Protein AF-A0A2T2VLY0-F1 (afdb_monomer_lite)

Radius of gyration: 23.39 Å; chains: 1; bounding box: 44×23×66 Å

Sequence (83 aa):
MKTITIIIISLLGIYGIIVTIFYLVQDTLIFHPNKLPEDYEFDFSGRFREHFIKTHDGQKLNALHFYAPRPKGIILFFHGNAG

Structure (mmCIF, N/CA/C/O backbone):
data_AF-A0A2T2VLY0-F1
#
_entry.id   AF-A0A2T2VLY0-F1
#
loop_
_atom_site.group_PDB
_atom_site.id
_atom_site.type_symbol
_atom_site.label_atom_id
_atom_site.label_alt_id
_atom_site.label_comp_id
_atom_site.label_asym_id
_atom_site.label_entity_id
_atom_site.label_seq_id
_atom_site.pdbx_PDB_ins_code
_atom_site.Cartn_x
_atom_site.Cartn_y
_atom_site.Cartn_z
_atom_site.occupancy
_atom_site.B_iso_or_equiv
_atom_site.auth_seq_id
_atom_site.auth_comp_id
_atom_site.auth_asym_id
_atom_site.auth_atom_id
_atom_site.pdbx_PDB_model_num
ATOM 1 N N . MET A 1 1 ? -19.127 3.245 46.756 1.00 68.19 1 MET A N 1
ATOM 2 C CA . MET A 1 1 ? -19.029 2.148 45.762 1.00 68.19 1 MET A CA 1
ATOM 3 C C . MET A 1 1 ? -19.799 2.462 44.481 1.00 68.19 1 MET A C 1
ATOM 5 O O . MET A 1 1 ? -19.153 2.564 43.453 1.00 68.19 1 MET A O 1
ATOM 9 N N . LYS A 1 2 ? -21.117 2.727 44.527 1.00 87.94 2 LYS A N 1
ATOM 10 C CA . LYS A 1 2 ? -21.938 3.048 43.334 1.00 87.94 2 LYS A CA 1
ATOM 11 C C . LYS A 1 2 ? -21.378 4.182 42.455 1.00 87.94 2 LYS A C 1
ATOM 13 O O . LYS A 1 2 ? -21.285 4.012 41.249 1.00 87.94 2 LYS A O 1
ATOM 18 N N . THR A 1 3 ? -20.936 5.293 43.049 1.00 92.75 3 THR A N 1
ATOM 19 C CA . THR A 1 3 ? -20.339 6.424 42.307 1.00 92.75 3 THR A CA 1
ATOM 20 C C . THR A 1 3 ? -19.072 6.025 41.548 1.00 92.75 3 THR A C 1
ATOM 22 O O . THR A 1 3 ? -18.913 6.390 40.392 1.00 92.75 3 THR A O 1
ATOM 25 N N . ILE A 1 4 ? -18.199 5.225 42.169 1.00 95.19 4 ILE A N 1
ATOM 26 C CA . ILE A 1 4 ? -16.965 4.730 41.541 1.00 95.19 4 ILE A CA 1
ATOM 27 C C . ILE A 1 4 ? -17.309 3.806 40.368 1.00 95.19 4 ILE A C 1
ATOM 29 O O . ILE A 1 4 ? -16.740 3.946 39.293 1.00 95.19 4 ILE A O 1
ATOM 33 N N . THR A 1 5 ? -18.286 2.911 40.543 1.00 95.50 5 THR A N 1
ATOM 34 C CA . THR A 1 5 ? -18.773 2.040 39.466 1.00 95.50 5 THR A CA 1
ATOM 35 C C . THR A 1 5 ? -19.322 2.844 38.286 1.00 95.50 5 THR A C 1
ATOM 37 O O . THR A 1 5 ? -18.989 2.540 37.146 1.00 95.50 5 THR A O 1
ATOM 40 N N . ILE A 1 6 ? -20.105 3.897 38.544 1.00 96.81 6 ILE A N 1
ATOM 41 C CA . ILE A 1 6 ? -20.633 4.783 37.494 1.00 96.81 6 ILE A CA 1
ATOM 42 C C . ILE A 1 6 ? -19.490 5.481 36.749 1.00 96.81 6 ILE A C 1
ATOM 44 O O . ILE A 1 6 ? -19.490 5.495 35.525 1.00 96.81 6 ILE A O 1
ATOM 48 N N . ILE A 1 7 ? -18.493 6.006 37.468 1.00 97.50 7 ILE A N 1
ATOM 49 C CA . ILE A 1 7 ? -17.327 6.659 36.855 1.00 97.50 7 ILE A CA 1
ATOM 50 C C . ILE A 1 7 ? -16.569 5.683 35.945 1.00 97.50 7 ILE A C 1
ATOM 52 O O . ILE A 1 7 ? -16.248 6.033 34.812 1.00 97.50 7 ILE A O 1
ATOM 56 N N . ILE A 1 8 ? -16.327 4.452 36.404 1.00 97.88 8 ILE A N 1
ATOM 57 C CA . ILE A 1 8 ? -15.631 3.424 35.616 1.00 97.88 8 ILE A CA 1
ATOM 58 C C . ILE A 1 8 ? -16.421 3.072 34.351 1.00 97.88 8 ILE A C 1
ATOM 60 O O . ILE A 1 8 ? -15.842 3.030 33.267 1.00 97.88 8 ILE A O 1
ATOM 64 N N . ILE A 1 9 ? -17.735 2.859 34.467 1.00 98.00 9 ILE A N 1
ATOM 65 C CA . ILE A 1 9 ? -18.596 2.550 33.316 1.00 98.00 9 ILE A CA 1
ATOM 66 C C . ILE A 1 9 ? -18.580 3.702 32.306 1.00 98.00 9 ILE A C 1
ATOM 68 O O . ILE A 1 9 ? -18.431 3.457 31.111 1.00 98.00 9 ILE A O 1
ATOM 72 N N . SER A 1 10 ? -18.672 4.949 32.771 1.00 97.75 10 SER A N 1
ATOM 73 C CA . SER A 1 10 ? -18.610 6.123 31.898 1.00 97.75 10 SER A CA 1
ATOM 74 C C . SER A 1 10 ? -17.274 6.221 31.158 1.00 97.75 10 SER A C 1
ATOM 76 O O . SER A 1 10 ? -17.266 6.456 29.953 1.00 97.75 10 SER A O 1
ATOM 78 N N . LEU A 1 11 ? -16.146 5.995 31.840 1.00 98.31 11 LEU A N 1
ATOM 79 C CA . LEU A 1 11 ? -14.819 6.016 31.213 1.00 98.31 11 LEU A CA 1
ATOM 80 C C . LEU A 1 11 ? -14.659 4.911 30.164 1.00 98.31 11 LEU A C 1
ATOM 82 O O . LEU A 1 11 ? -14.152 5.175 29.076 1.00 98.31 11 LEU A O 1
ATOM 86 N N . LEU A 1 12 ? -15.129 3.697 30.460 1.00 98.44 12 LEU A N 1
ATOM 87 C CA . LEU A 1 12 ? -15.121 2.588 29.504 1.00 98.44 12 LEU A CA 1
ATOM 88 C C . LEU A 1 12 ? -16.010 2.880 28.291 1.00 98.44 12 LEU A C 1
ATOM 90 O O . LEU A 1 12 ? -15.606 2.607 27.163 1.00 98.44 12 LEU A O 1
ATOM 94 N N . GLY A 1 13 ? -17.185 3.476 28.511 1.00 98.44 13 GLY A N 1
ATOM 95 C CA . GLY A 1 13 ? -18.078 3.905 27.437 1.00 98.44 13 GLY A CA 1
ATOM 96 C C . GLY A 1 13 ? -17.419 4.937 26.522 1.00 98.44 13 GLY A C 1
ATOM 97 O O . GLY A 1 13 ? -17.417 4.766 25.306 1.00 98.44 13 GLY A O 1
ATOM 98 N N . ILE A 1 14 ? -16.787 5.963 27.099 1.00 98.50 14 ILE A N 1
ATOM 99 C CA . ILE A 1 14 ? -16.050 6.988 26.344 1.00 98.50 14 ILE A CA 1
ATOM 100 C C . ILE A 1 14 ? -14.897 6.359 25.557 1.00 98.50 14 ILE A C 1
ATOM 102 O O . ILE A 1 14 ? -14.749 6.631 24.367 1.00 98.50 14 ILE A O 1
ATOM 106 N N . TYR A 1 15 ? -14.103 5.493 26.190 1.00 98.44 15 TYR A N 1
ATOM 107 C CA . TYR A 1 15 ? -13.004 4.802 25.519 1.00 98.44 15 TYR A CA 1
ATOM 108 C C . TYR A 1 15 ? -13.500 3.963 24.334 1.00 98.44 15 TYR A C 1
ATOM 110 O O . TYR A 1 15 ? -12.947 4.059 23.240 1.00 98.44 15 TYR A O 1
ATOM 118 N N . GLY A 1 16 ? -14.584 3.203 24.521 1.00 98.56 16 GLY A N 1
ATOM 119 C CA . GLY A 1 16 ? -15.202 2.411 23.459 1.00 98.56 16 GLY A CA 1
ATOM 120 C C . GLY A 1 16 ? -15.687 3.264 22.286 1.00 98.56 16 GLY A C 1
ATOM 121 O O . GLY A 1 16 ? -15.451 2.909 21.131 1.00 98.56 16 GLY A O 1
ATOM 122 N N . ILE A 1 17 ? -16.301 4.418 22.567 1.00 98.44 17 ILE A N 1
ATOM 123 C CA . ILE A 1 17 ? -16.712 5.379 21.534 1.00 98.44 17 ILE A CA 1
ATOM 124 C C . ILE A 1 17 ? -15.494 5.879 20.752 1.00 98.44 17 ILE A C 1
ATOM 126 O O . ILE A 1 17 ? -15.518 5.859 19.524 1.00 98.44 17 ILE A O 1
ATOM 130 N N . ILE A 1 18 ? -14.418 6.272 21.439 1.00 98.06 18 ILE A N 1
ATOM 131 C CA . ILE A 1 18 ? -13.187 6.748 20.794 1.00 98.06 18 ILE A CA 1
ATOM 132 C C . ILE A 1 18 ? -12.613 5.661 19.883 1.00 98.06 18 ILE A C 1
ATOM 134 O O . ILE A 1 18 ? -12.406 5.912 18.700 1.00 98.06 18 ILE A O 1
ATOM 138 N N . VAL A 1 19 ? -12.414 4.442 20.391 1.00 98.00 19 VAL A N 1
ATOM 139 C CA . VAL A 1 19 ? -11.874 3.326 19.595 1.00 98.00 19 VAL A CA 1
ATOM 140 C C . VAL A 1 19 ? -12.748 3.034 18.377 1.00 98.00 19 VAL A C 1
ATOM 142 O O . VAL A 1 19 ? -12.221 2.844 17.285 1.00 98.00 19 VAL A O 1
ATOM 145 N N . THR A 1 20 ? -14.074 3.051 18.538 1.00 97.88 20 THR A N 1
ATOM 146 C CA . THR A 1 20 ? -15.016 2.832 17.431 1.00 97.88 20 THR A CA 1
ATOM 147 C C . THR A 1 20 ? -14.864 3.904 16.360 1.00 97.88 20 THR A C 1
ATOM 149 O O . THR A 1 20 ? -14.763 3.578 15.181 1.00 97.88 20 THR A O 1
ATOM 152 N N . ILE A 1 21 ? -14.796 5.178 16.759 1.00 97.44 21 ILE A N 1
ATOM 153 C CA . ILE A 1 21 ? -14.582 6.286 15.823 1.00 97.44 21 ILE A CA 1
ATOM 154 C C . ILE A 1 21 ? -13.266 6.079 15.076 1.00 97.44 21 ILE A C 1
ATOM 156 O O . ILE A 1 21 ? -13.276 6.062 13.849 1.00 97.44 21 ILE A O 1
ATOM 160 N N . PHE A 1 22 ? -12.160 5.861 15.795 1.00 96.62 22 PHE A N 1
ATOM 161 C CA . PHE A 1 22 ? -10.846 5.649 15.186 1.00 96.62 22 PHE A CA 1
ATOM 162 C C . PHE A 1 22 ? -10.840 4.464 14.222 1.00 96.62 22 PHE A C 1
ATOM 164 O O . PHE A 1 22 ? -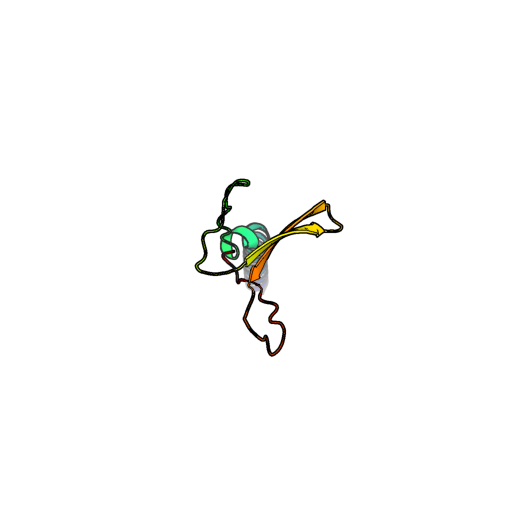10.301 4.597 13.133 1.00 96.62 22 PHE A O 1
ATOM 171 N N . TYR A 1 23 ? -11.472 3.344 14.575 1.00 95.50 23 TYR A N 1
ATOM 172 C CA . TYR A 1 23 ? -11.579 2.177 13.699 1.00 95.50 23 TYR A CA 1
ATOM 173 C C . TYR A 1 23 ? -12.335 2.491 12.400 1.00 95.50 23 TYR A C 1
ATOM 175 O O . TYR A 1 23 ? -11.933 2.035 11.332 1.00 95.50 23 TYR A O 1
ATOM 183 N N . LEU A 1 24 ? -13.404 3.290 12.474 1.00 95.50 24 LEU A N 1
ATOM 184 C CA . LEU A 1 24 ? -14.200 3.669 11.304 1.00 95.50 24 LEU A CA 1
ATOM 185 C C . LEU A 1 24 ? -13.492 4.683 10.394 1.00 95.50 24 LEU A C 1
ATOM 187 O O . LEU A 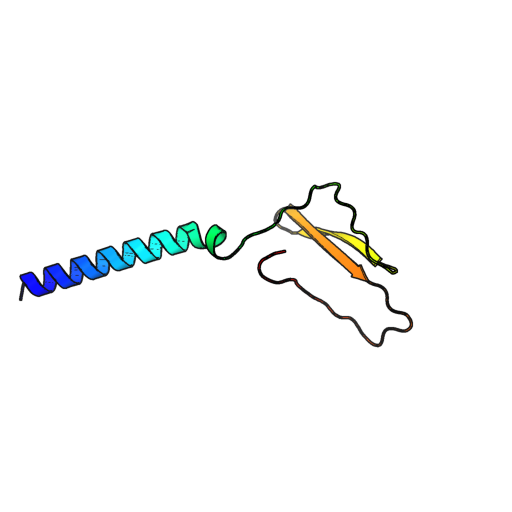1 24 ? -13.728 4.669 9.191 1.00 95.50 24 LEU A O 1
ATOM 191 N N . VAL A 1 25 ? -12.639 5.555 10.943 1.00 94.88 25 VAL A N 1
ATOM 192 C CA . VAL A 1 25 ? -11.913 6.575 10.158 1.00 94.88 25 VAL A CA 1
ATOM 193 C C . VAL A 1 25 ? -10.446 6.224 9.887 1.00 94.88 25 VAL A C 1
ATOM 195 O O . VAL A 1 25 ? -9.740 7.016 9.259 1.00 94.88 25 VAL A O 1
ATOM 198 N N . GLN A 1 26 ? -9.973 5.056 10.340 1.00 92.81 26 GLN A N 1
ATOM 199 C CA . GLN A 1 26 ? -8.557 4.674 10.281 1.00 92.81 26 GLN A CA 1
ATOM 200 C C . GLN A 1 26 ? -7.995 4.743 8.864 1.00 92.81 26 GLN A C 1
ATOM 202 O O . GLN A 1 26 ? -6.857 5.168 8.690 1.00 92.81 26 GLN A O 1
ATOM 207 N N . ASP A 1 27 ? -8.805 4.400 7.859 1.00 85.62 27 ASP A N 1
ATOM 208 C CA . ASP A 1 27 ? -8.337 4.342 6.481 1.00 85.62 27 ASP A CA 1
ATOM 209 C C . ASP A 1 27 ? -7.874 5.715 6.000 1.00 85.62 27 ASP A C 1
ATOM 211 O O . ASP A 1 27 ? -6.828 5.822 5.377 1.00 85.62 27 ASP A O 1
ATOM 215 N N . THR A 1 28 ? -8.590 6.775 6.380 1.00 83.38 28 THR A N 1
ATOM 216 C CA . THR A 1 28 ? -8.231 8.161 6.042 1.00 83.38 28 THR A CA 1
ATOM 217 C C . THR A 1 28 ? -7.100 8.737 6.893 1.00 83.38 28 THR A C 1
ATOM 219 O O . THR A 1 28 ? -6.468 9.701 6.479 1.00 83.38 28 THR A O 1
ATOM 222 N N . LEU A 1 29 ? -6.851 8.178 8.083 1.00 85.38 29 LEU A N 1
ATOM 223 C CA . LEU A 1 29 ? -5.778 8.622 8.982 1.00 85.38 29 LEU A CA 1
ATOM 224 C C . LEU A 1 29 ? -4.444 7.941 8.669 1.00 85.38 29 LEU A C 1
ATOM 226 O O . LEU A 1 29 ? -3.381 8.530 8.851 1.00 85.38 29 LEU A O 1
ATOM 230 N N . ILE A 1 30 ? -4.502 6.675 8.263 1.00 84.44 30 ILE A N 1
ATOM 231 C CA . ILE A 1 30 ? -3.337 5.829 8.026 1.00 84.44 30 ILE A CA 1
ATOM 232 C C . ILE A 1 30 ? -2.962 5.910 6.547 1.00 84.44 30 ILE A C 1
ATOM 234 O O . ILE A 1 30 ? -1.813 6.220 6.226 1.00 84.44 30 ILE A O 1
ATOM 238 N N . PHE A 1 31 ? -3.920 5.699 5.645 1.00 81.44 31 PHE A N 1
ATOM 239 C CA . PHE A 1 31 ? -3.674 5.685 4.210 1.00 81.44 31 PHE A CA 1
ATOM 240 C C . PHE A 1 31 ? -4.018 7.045 3.602 1.00 81.44 31 PHE A C 1
ATOM 242 O O . PHE A 1 31 ? -5.171 7.469 3.561 1.00 81.44 31 PHE A O 1
ATOM 249 N N . HIS A 1 32 ? -3.000 7.713 3.068 1.00 78.38 32 HIS A N 1
ATOM 250 C CA . HIS A 1 32 ? -3.158 8.946 2.300 1.00 78.38 32 HIS A CA 1
ATOM 251 C C . HIS A 1 32 ? -2.805 8.659 0.836 1.00 78.38 32 HIS A C 1
ATOM 253 O O . HIS A 1 32 ? -1.719 9.037 0.392 1.00 78.38 32 HIS A O 1
ATOM 259 N N . PRO A 1 33 ? -3.656 7.921 0.095 1.00 74.69 33 PRO A N 1
ATOM 260 C CA . PRO A 1 33 ? -3.346 7.551 -1.276 1.00 74.69 33 PRO A CA 1
ATOM 261 C C . PRO A 1 33 ? -3.366 8.790 -2.170 1.00 74.69 33 PRO A C 1
ATOM 263 O O . PRO A 1 33 ? -4.361 9.523 -2.203 1.00 74.69 33 PRO A O 1
ATOM 266 N N . ASN A 1 34 ? -2.303 8.990 -2.946 1.00 78.50 34 ASN A N 1
ATOM 267 C CA . ASN A 1 34 ? -2.312 9.977 -4.016 1.00 78.50 34 ASN A CA 1
ATOM 268 C C . ASN A 1 34 ? -2.781 9.282 -5.289 1.00 78.50 34 ASN A C 1
ATOM 270 O O . ASN A 1 34 ? -2.054 8.520 -5.916 1.00 78.50 34 ASN A O 1
ATOM 274 N N . LYS A 1 35 ? -4.037 9.520 -5.669 1.00 82.38 35 LYS A N 1
ATOM 275 C CA . LYS A 1 35 ? -4.591 8.907 -6.877 1.00 82.38 35 LYS A CA 1
ATOM 276 C C . LYS A 1 35 ? -3.975 9.552 -8.113 1.00 82.38 35 LYS A C 1
ATOM 278 O O . LYS A 1 35 ? -4.153 10.749 -8.337 1.00 82.38 35 LYS A O 1
ATOM 283 N N . LEU A 1 36 ? -3.294 8.744 -8.917 1.00 87.31 36 LEU A N 1
ATOM 284 C CA . LEU A 1 36 ? -2.863 9.136 -10.252 1.00 87.31 36 LEU A CA 1
ATOM 285 C C . LEU A 1 36 ? -4.054 9.085 -11.228 1.00 87.31 36 LEU A C 1
ATOM 287 O O . LEU A 1 36 ? -4.941 8.240 -11.059 1.00 87.31 36 LEU A O 1
ATOM 291 N N . PRO A 1 37 ? -4.096 9.977 -12.233 1.00 89.00 37 PRO A N 1
ATOM 292 C CA 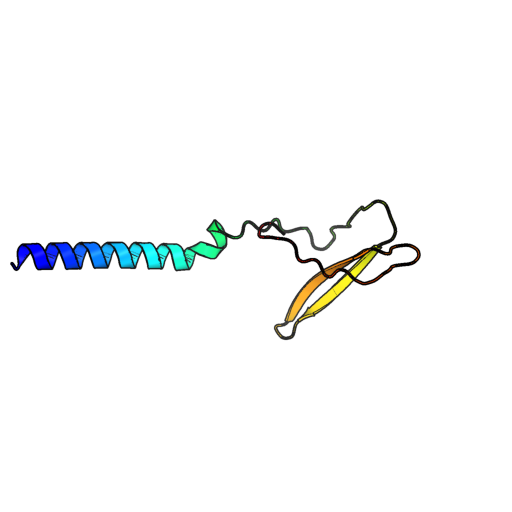. PRO A 1 37 ? -5.016 9.857 -13.362 1.00 89.00 37 PRO A CA 1
ATOM 293 C C . PRO A 1 37 ? -4.899 8.495 -14.060 1.00 89.00 37 PRO A C 1
ATOM 295 O O . PRO A 1 37 ? -3.833 7.882 -14.065 1.00 89.00 37 PRO A O 1
ATOM 298 N N . GLU A 1 38 ? -5.984 8.014 -14.673 1.00 84.88 38 GLU A N 1
ATOM 299 C CA . GLU A 1 38 ? -5.968 6.727 -15.391 1.00 84.88 38 GLU A CA 1
ATOM 300 C C . GLU A 1 38 ? -5.050 6.728 -16.622 1.00 84.88 38 GLU A C 1
ATOM 302 O O . GLU A 1 38 ? -4.586 5.669 -17.041 1.00 84.88 38 GLU A O 1
ATOM 307 N N . ASP A 1 39 ? -4.803 7.907 -17.187 1.00 90.06 39 ASP A N 1
ATOM 308 C CA . ASP A 1 39 ? -3.917 8.184 -18.317 1.00 90.06 39 ASP A CA 1
ATOM 309 C C . ASP A 1 39 ? -2.533 8.682 -17.875 1.00 90.06 39 ASP A C 1
ATOM 311 O O . ASP A 1 39 ? -1.775 9.216 -18.683 1.00 90.06 39 ASP A O 1
ATOM 315 N N . TYR A 1 40 ? -2.190 8.522 -16.593 1.00 92.38 40 TYR A N 1
ATOM 316 C CA . TYR A 1 40 ? -0.861 8.862 -16.109 1.00 92.38 40 TYR A CA 1
ATOM 317 C C . TYR A 1 40 ? 0.198 7.974 -16.770 1.00 92.38 40 TYR A C 1
ATOM 319 O O . TYR A 1 40 ? 0.182 6.753 -16.624 1.00 92.38 40 TYR A O 1
ATOM 327 N N . GLU A 1 41 ? 1.154 8.601 -17.450 1.00 91.38 41 GLU A N 1
ATOM 328 C CA . GLU A 1 41 ? 2.308 7.919 -18.025 1.00 91.38 41 GLU A CA 1
ATOM 329 C C . GLU A 1 41 ? 3.516 8.066 -17.097 1.00 91.38 41 GLU A C 1
ATOM 331 O O . GLU A 1 41 ? 3.979 9.171 -16.804 1.00 91.38 41 GLU A O 1
ATOM 336 N N . PHE A 1 42 ? 4.043 6.935 -16.628 1.00 93.50 42 PHE A N 1
ATOM 337 C CA . PHE A 1 42 ? 5.282 6.917 -15.858 1.00 93.50 42 PHE A CA 1
ATOM 338 C C . PHE A 1 42 ? 6.477 7.284 -16.747 1.00 93.50 42 PHE A C 1
ATOM 340 O O . PHE A 1 42 ? 6.653 6.705 -17.817 1.00 93.50 42 PHE A O 1
ATOM 347 N N . ASP A 1 43 ? 7.345 8.176 -16.271 1.00 93.88 43 ASP A N 1
ATOM 348 C CA . ASP A 1 43 ? 8.599 8.534 -16.943 1.00 93.88 43 ASP A CA 1
ATOM 349 C C . ASP A 1 43 ? 9.793 8.195 -16.044 1.00 93.88 43 ASP A C 1
ATOM 351 O O . ASP A 1 43 ?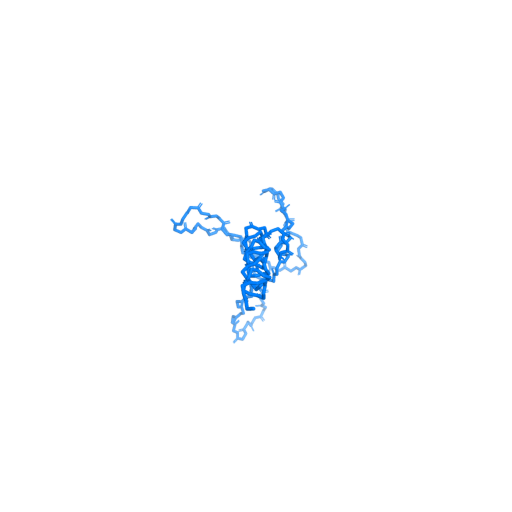 10.158 8.934 -15.126 1.00 93.88 43 ASP A O 1
ATOM 355 N N . PHE A 1 44 ? 10.385 7.025 -16.283 1.00 95.00 44 PHE A N 1
ATOM 356 C CA . PHE A 1 44 ? 11.597 6.584 -15.601 1.00 95.00 44 PHE A CA 1
ATOM 357 C C . PHE A 1 44 ? 12.748 6.454 -16.588 1.00 95.00 44 PHE A C 1
ATOM 359 O O . PHE A 1 44 ? 12.604 5.920 -17.689 1.00 95.00 44 PHE A O 1
ATOM 366 N N . SER A 1 45 ? 13.945 6.835 -16.142 1.00 91.62 45 SER A N 1
ATOM 367 C CA . SER A 1 45 ? 15.165 6.570 -16.891 1.00 91.62 45 SER A CA 1
ATOM 368 C C . SER A 1 45 ? 15.461 5.064 -16.911 1.00 91.62 45 SER A C 1
ATOM 370 O O . SER A 1 45 ? 15.853 4.457 -15.917 1.00 91.62 45 SER A O 1
ATOM 372 N N . GLY A 1 46 ? 15.269 4.434 -18.070 1.00 91.38 46 GLY A N 1
ATOM 373 C CA . GLY A 1 46 ? 15.607 3.029 -18.291 1.00 91.38 46 GLY A CA 1
ATOM 374 C C . GLY A 1 46 ? 14.499 2.230 -18.963 1.00 91.38 46 GLY A C 1
ATOM 375 O O . GLY A 1 46 ? 13.469 2.750 -19.375 1.00 91.38 46 GLY A O 1
ATOM 376 N N . ARG A 1 47 ? 14.733 0.923 -19.111 1.00 95.56 47 ARG A N 1
ATOM 377 C CA . ARG A 1 47 ? 13.745 0.013 -19.695 1.00 95.56 47 ARG A CA 1
ATOM 378 C C . ARG A 1 47 ? 12.816 -0.480 -18.597 1.00 95.56 47 ARG A C 1
ATOM 380 O O . ARG A 1 47 ? 13.257 -1.206 -17.706 1.00 95.56 47 ARG A O 1
ATOM 387 N N . PHE A 1 48 ? 11.536 -0.171 -18.720 1.00 97.06 48 PHE A N 1
ATOM 388 C CA . PHE A 1 48 ? 10.489 -0.754 -17.895 1.00 97.06 48 PHE A CA 1
ATOM 389 C C . PHE A 1 48 ? 9.252 -1.065 -18.740 1.00 97.06 48 PHE A C 1
ATOM 391 O O . PHE A 1 48 ? 9.151 -0.653 -19.897 1.00 97.06 48 PHE A O 1
ATOM 398 N N . ARG A 1 49 ? 8.336 -1.849 -18.177 1.00 96.12 49 ARG A N 1
ATOM 399 C CA . ARG A 1 49 ? 7.015 -2.099 -18.747 1.00 96.12 49 ARG A CA 1
ATOM 400 C C . ARG A 1 49 ? 5.962 -1.996 -17.660 1.00 96.12 49 ARG A C 1
ATOM 402 O O . ARG A 1 49 ? 6.114 -2.580 -16.589 1.00 96.12 49 ARG A O 1
ATOM 409 N N . GLU A 1 50 ? 4.888 -1.293 -17.974 1.00 95.12 50 GLU A N 1
ATOM 410 C CA . GLU A 1 50 ? 3.707 -1.224 -17.131 1.00 95.12 50 GLU A CA 1
ATOM 411 C C . GLU A 1 50 ? 2.787 -2.425 -17.386 1.00 95.12 50 GLU A C 1
ATOM 413 O O . GLU A 1 50 ? 2.568 -2.855 -18.526 1.00 95.12 50 GLU A O 1
ATOM 418 N N . HIS A 1 51 ? 2.271 -2.997 -16.305 1.00 94.31 51 HIS A N 1
ATOM 419 C CA . HIS A 1 51 ? 1.382 -4.145 -16.313 1.00 94.31 51 HIS A CA 1
ATOM 420 C C . HIS A 1 51 ? 0.127 -3.839 -15.510 1.00 94.31 51 HIS A C 1
ATOM 422 O O . HIS A 1 51 ? 0.193 -3.346 -14.387 1.00 94.31 51 HIS A O 1
ATOM 428 N N . PHE A 1 52 ? -1.019 -4.217 -16.068 1.00 93.88 52 PHE A N 1
ATOM 429 C CA . PHE A 1 52 ? -2.299 -4.124 -15.388 1.00 93.88 52 PHE A CA 1
ATOM 430 C C . PHE A 1 52 ? -2.860 -5.514 -15.117 1.00 93.88 52 PHE A C 1
ATOM 432 O O . PHE A 1 52 ? -3.092 -6.291 -16.045 1.00 93.88 52 PHE A O 1
ATOM 439 N N . ILE A 1 53 ? -3.084 -5.818 -13.844 1.00 94.56 53 ILE A N 1
ATOM 440 C CA . ILE A 1 53 ? -3.504 -7.136 -13.371 1.00 94.56 53 ILE A CA 1
ATOM 441 C C . ILE A 1 53 ? -4.919 -7.007 -12.816 1.00 94.56 53 ILE A C 1
ATOM 443 O O . ILE A 1 53 ? -5.162 -6.210 -11.914 1.00 94.56 53 ILE A O 1
ATOM 447 N N . LYS A 1 54 ? -5.856 -7.791 -13.354 1.00 95.81 54 LYS A N 1
ATOM 448 C CA . LYS A 1 54 ? -7.211 -7.889 -12.800 1.00 95.81 54 LYS A CA 1
ATOM 449 C C . LYS A 1 54 ? -7.204 -8.863 -11.627 1.00 95.81 54 LYS A C 1
ATOM 451 O O . LYS A 1 54 ? -6.763 -10.001 -11.784 1.00 95.81 54 LYS A O 1
ATOM 456 N N . THR A 1 55 ? -7.683 -8.426 -10.474 1.00 94.50 55 THR A N 1
ATOM 457 C CA . THR A 1 55 ? -7.850 -9.265 -9.284 1.00 94.50 55 THR A CA 1
ATOM 458 C C . THR A 1 55 ? -9.214 -9.955 -9.294 1.00 94.50 55 THR A C 1
ATOM 460 O O . THR A 1 55 ? -10.110 -9.603 -10.063 1.00 94.50 55 THR A O 1
ATOM 463 N N . HIS A 1 56 ? -9.374 -10.978 -8.452 1.00 94.81 56 HIS A N 1
ATOM 464 C CA . HIS A 1 56 ? -10.601 -11.781 -8.386 1.00 94.81 56 HIS A CA 1
ATOM 465 C C . HIS A 1 56 ? -11.845 -10.958 -7.996 1.00 94.81 56 HIS A C 1
ATOM 467 O O . HIS A 1 56 ? -12.952 -11.262 -8.428 1.00 94.81 56 HIS A O 1
ATOM 473 N N . ASP A 1 57 ? -11.668 -9.902 -7.206 1.00 94.31 57 ASP A N 1
ATOM 474 C CA . ASP A 1 57 ? -12.706 -8.945 -6.801 1.00 94.31 57 ASP A CA 1
ATOM 475 C C . ASP A 1 57 ? -12.962 -7.833 -7.840 1.00 94.31 57 ASP A C 1
ATOM 477 O O . ASP A 1 57 ? -13.708 -6.892 -7.579 1.00 94.31 57 ASP A O 1
ATOM 481 N N . GLY A 1 58 ? -12.362 -7.933 -9.031 1.00 93.25 58 GLY A N 1
ATOM 482 C CA . GLY A 1 58 ? -12.577 -7.002 -10.138 1.00 93.25 58 GLY A CA 1
ATOM 483 C C . GLY A 1 58 ? -11.747 -5.717 -10.076 1.00 93.25 58 GLY A C 1
ATOM 484 O O . GLY A 1 58 ? -11.879 -4.888 -10.977 1.00 93.25 58 GLY A O 1
ATOM 485 N N . GLN A 1 59 ? -10.878 -5.551 -9.073 1.00 90.69 59 GLN A N 1
ATOM 486 C CA . GLN A 1 59 ? -9.946 -4.421 -9.014 1.00 90.69 59 GLN A CA 1
ATOM 487 C C . GLN A 1 59 ? -8.815 -4.568 -10.047 1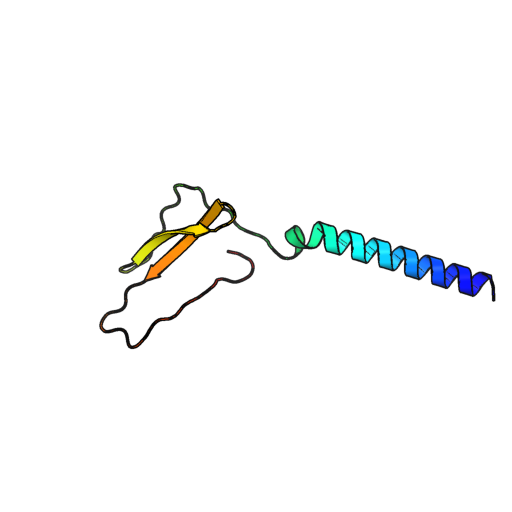.00 90.69 59 GLN A C 1
ATOM 489 O O . GLN A 1 59 ? -8.528 -5.651 -10.570 1.00 90.69 59 GLN A O 1
ATOM 494 N N . LYS A 1 60 ? -8.176 -3.444 -10.384 1.00 91.50 60 LYS A N 1
ATOM 495 C CA . LYS A 1 60 ? -7.075 -3.373 -11.352 1.00 91.50 60 LYS A CA 1
ATOM 496 C C . LYS A 1 60 ? -5.816 -2.909 -10.628 1.00 91.50 60 LYS A C 1
ATOM 498 O O . LYS A 1 60 ? -5.717 -1.750 -10.246 1.00 91.50 60 LYS A O 1
ATOM 503 N N . LEU A 1 61 ? -4.854 -3.808 -10.457 1.00 91.69 61 LEU A N 1
ATOM 504 C CA . LEU A 1 61 ? -3.540 -3.470 -9.920 1.00 91.69 61 LEU A CA 1
ATOM 505 C C . LEU A 1 61 ? -2.631 -2.986 -11.043 1.00 91.69 61 LEU A C 1
ATOM 507 O O . LEU A 1 61 ? -2.631 -3.555 -12.137 1.00 91.69 61 LEU A O 1
ATOM 511 N N . ASN A 1 62 ? -1.843 -1.961 -10.748 1.00 92.94 62 ASN A N 1
ATOM 512 C CA . ASN A 1 62 ? -0.775 -1.483 -11.608 1.00 92.94 62 ASN A CA 1
ATOM 513 C C . ASN A 1 62 ? 0.578 -1.977 -11.081 1.00 92.94 62 ASN A C 1
ATOM 515 O O . ASN A 1 62 ? 0.814 -1.974 -9.874 1.00 92.94 62 ASN A O 1
ATOM 519 N N . ALA A 1 63 ? 1.451 -2.428 -11.977 1.00 94.44 63 ALA A N 1
ATOM 520 C CA . ALA A 1 63 ? 2.799 -2.858 -11.637 1.00 94.44 63 ALA A CA 1
ATOM 521 C C . ALA A 1 63 ? 3.811 -2.362 -12.672 1.00 94.44 63 ALA A C 1
ATOM 523 O O . ALA A 1 63 ? 3.597 -2.485 -13.879 1.00 94.44 63 ALA A O 1
ATOM 524 N N . LEU A 1 64 ? 4.956 -1.883 -12.188 1.00 95.25 64 LEU A N 1
ATOM 525 C CA . LEU A 1 64 ? 6.086 -1.462 -13.010 1.00 95.25 64 LEU A CA 1
ATOM 526 C C . LEU A 1 64 ? 7.179 -2.528 -12.977 1.00 95.25 64 LEU A C 1
ATOM 528 O O . LEU A 1 64 ? 7.773 -2.809 -11.937 1.00 95.25 64 LEU A O 1
ATOM 532 N N . HIS A 1 65 ? 7.457 -3.127 -14.131 1.00 96.25 65 HIS A N 1
ATOM 533 C CA . HIS A 1 65 ? 8.511 -4.119 -14.285 1.00 96.25 65 HIS A CA 1
ATOM 534 C C . HIS A 1 65 ? 9.752 -3.479 -14.906 1.00 96.25 65 HIS A C 1
ATOM 536 O O . HIS A 1 65 ? 9.799 -3.232 -16.109 1.00 96.25 65 HIS A O 1
ATOM 542 N N . PHE A 1 66 ? 10.769 -3.236 -14.082 1.00 96.62 66 PHE A N 1
ATOM 543 C CA . PHE A 1 66 ? 12.058 -2.691 -14.505 1.00 96.62 66 PHE A CA 1
ATOM 544 C C . PHE A 1 66 ? 13.010 -3.800 -14.968 1.00 96.62 66 PHE A C 1
ATOM 546 O O . PHE A 1 66 ? 13.185 -4.808 -14.283 1.00 96.62 66 PHE A O 1
ATOM 553 N N . TYR A 1 67 ? 13.663 -3.604 -16.116 1.00 95.19 67 TYR A N 1
ATOM 554 C CA . TYR A 1 67 ? 14.598 -4.573 -16.689 1.00 95.19 67 TYR A CA 1
ATOM 555 C C . TYR A 1 67 ? 16.048 -4.235 -16.328 1.00 95.19 67 TYR A C 1
ATOM 557 O O . TYR A 1 67 ? 16.521 -3.129 -16.582 1.00 95.19 67 TYR A O 1
ATOM 565 N N . ALA A 1 68 ? 16.788 -5.227 -15.829 1.00 93.75 68 ALA A N 1
ATOM 566 C CA . ALA A 1 68 ? 18.221 -5.119 -15.558 1.00 93.75 68 ALA A CA 1
ATOM 567 C C . ALA A 1 68 ? 19.047 -5.957 -16.559 1.00 93.75 68 ALA A C 1
ATOM 569 O O . ALA A 1 68 ? 18.670 -7.095 -16.855 1.00 93.75 68 ALA A O 1
ATOM 570 N N . PRO A 1 69 ? 20.190 -5.460 -17.072 1.00 94.12 69 PRO A N 1
ATOM 571 C CA . PRO A 1 69 ? 21.116 -6.276 -17.853 1.00 94.12 69 PRO A CA 1
ATOM 572 C C . PRO A 1 69 ? 21.720 -7.396 -16.995 1.00 94.12 69 PRO A C 1
ATOM 574 O O . PRO A 1 69 ? 22.296 -7.121 -15.946 1.00 94.12 69 PRO A O 1
ATOM 577 N N . ARG A 1 70 ? 21.637 -8.651 -17.464 1.00 95.19 70 ARG A N 1
ATOM 578 C CA . ARG A 1 70 ? 22.167 -9.846 -16.767 1.00 95.19 70 ARG A CA 1
ATOM 579 C C . ARG A 1 70 ? 21.683 -9.931 -15.302 1.00 95.19 70 ARG A C 1
ATOM 581 O O . ARG A 1 70 ? 22.503 -9.870 -14.382 1.00 95.19 70 ARG A O 1
ATOM 588 N N . PRO A 1 71 ? 20.362 -10.046 -15.070 1.00 94.75 71 PRO A N 1
ATOM 589 C CA . PRO A 1 71 ? 19.814 -10.044 -13.721 1.00 94.75 71 PRO A CA 1
ATOM 590 C C . PRO A 1 71 ? 20.289 -11.279 -12.946 1.00 94.75 71 PRO A C 1
ATOM 592 O O . PRO A 1 71 ? 20.325 -12.385 -13.480 1.00 94.75 71 PRO A O 1
ATOM 595 N N . LYS A 1 72 ? 20.637 -11.089 -11.670 1.00 96.56 72 LYS A N 1
ATOM 596 C CA . LYS A 1 72 ? 21.004 -12.188 -10.755 1.00 96.56 72 LYS A CA 1
ATOM 597 C C . LYS A 1 72 ? 19.787 -12.847 -10.094 1.00 96.56 72 LYS A C 1
ATOM 599 O O . LYS A 1 72 ? 19.931 -13.881 -9.454 1.00 96.56 72 LYS A O 1
ATOM 604 N N . GLY A 1 73 ? 18.614 -12.233 -10.213 1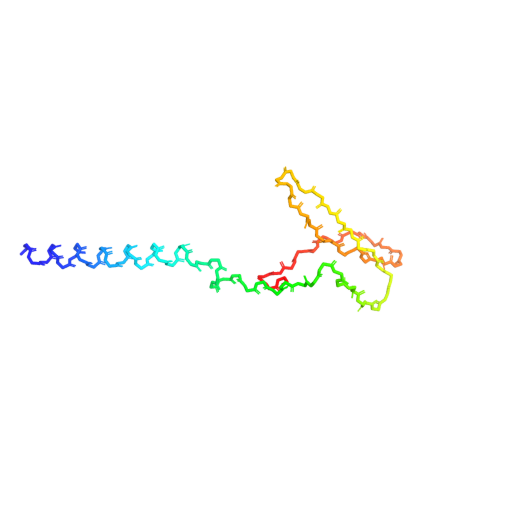.00 95.50 73 GLY A N 1
ATOM 605 C CA . GLY A 1 73 ? 17.379 -12.661 -9.567 1.00 95.50 73 GLY A CA 1
ATOM 606 C C . GLY A 1 73 ? 16.250 -11.660 -9.800 1.00 95.50 73 GLY A C 1
ATOM 607 O O . GLY A 1 73 ? 16.387 -10.746 -10.615 1.00 95.50 73 GLY A O 1
ATOM 608 N N . ILE A 1 74 ? 15.149 -11.846 -9.074 1.00 95.94 74 ILE A N 1
ATOM 609 C CA . ILE A 1 74 ? 13.936 -11.023 -9.154 1.00 95.94 74 ILE A CA 1
ATOM 610 C C . ILE A 1 74 ? 13.708 -10.352 -7.800 1.00 95.94 74 ILE A C 1
ATOM 612 O O . ILE A 1 74 ? 13.850 -10.993 -6.759 1.00 95.94 74 ILE A O 1
ATOM 616 N N . ILE A 1 75 ? 13.332 -9.074 -7.826 1.00 95.69 75 ILE A N 1
ATOM 617 C CA . ILE A 1 75 ? 12.864 -8.334 -6.654 1.00 95.69 75 ILE A CA 1
ATOM 618 C C . ILE A 1 75 ? 11.384 -8.037 -6.867 1.00 95.69 75 ILE A C 1
ATOM 620 O O . ILE A 1 75 ? 11.014 -7.414 -7.859 1.00 95.69 75 ILE A O 1
ATOM 624 N N . LEU A 1 76 ? 10.552 -8.480 -5.927 1.00 96.19 76 LEU A N 1
ATOM 625 C CA . LEU A 1 76 ? 9.159 -8.069 -5.830 1.00 96.19 76 LEU A CA 1
ATOM 626 C C . LEU A 1 76 ? 9.062 -7.014 -4.732 1.00 96.19 76 LEU A C 1
ATOM 628 O O . LEU A 1 76 ? 9.289 -7.312 -3.561 1.00 96.19 76 LEU A O 1
ATOM 632 N N . PHE A 1 77 ? 8.780 -5.780 -5.132 1.00 94.50 77 PHE A N 1
ATOM 633 C CA . PHE A 1 77 ? 8.691 -4.640 -4.232 1.00 94.50 77 PHE A CA 1
ATOM 634 C C . PHE A 1 77 ? 7.252 -4.131 -4.173 1.00 94.50 77 PHE A C 1
ATOM 636 O O . PHE A 1 77 ? 6.617 -3.944 -5.209 1.00 94.50 77 PHE A O 1
ATOM 643 N N . PHE A 1 78 ? 6.770 -3.881 -2.959 1.00 92.50 78 PHE A N 1
ATOM 644 C CA . PHE A 1 78 ? 5.489 -3.239 -2.691 1.00 92.50 78 PHE A CA 1
ATOM 645 C C . PHE A 1 78 ? 5.764 -1.912 -1.990 1.00 92.50 78 PHE A C 1
ATOM 647 O O . PHE A 1 78 ? 6.541 -1.870 -1.033 1.00 92.50 78 PHE A O 1
ATOM 654 N N . HIS A 1 79 ? 5.157 -0.831 -2.477 1.00 86.75 79 HIS A N 1
ATOM 655 C CA . HIS A 1 79 ? 5.288 0.475 -1.839 1.00 86.75 79 HIS A CA 1
ATOM 656 C C . HIS A 1 79 ? 4.585 0.490 -0.468 1.00 86.75 79 HIS A C 1
ATOM 658 O O . HIS A 1 79 ? 3.741 -0.354 -0.166 1.00 86.75 79 HIS A O 1
ATOM 664 N N . GLY A 1 80 ? 4.946 1.463 0.372 1.00 82.12 80 GLY A N 1
ATOM 665 C CA . GLY A 1 80 ? 4.314 1.682 1.676 1.00 82.12 80 GLY A CA 1
ATOM 666 C C . GLY A 1 80 ? 2.980 2.438 1.592 1.00 82.12 80 GLY A C 1
ATOM 667 O O . GLY A 1 80 ? 2.325 2.472 0.557 1.00 82.12 80 GLY A O 1
ATOM 668 N N . ASN A 1 81 ? 2.599 3.094 2.690 1.00 76.50 81 ASN A N 1
ATOM 669 C CA . ASN A 1 81 ? 1.273 3.698 2.913 1.00 76.50 81 ASN A CA 1
ATOM 670 C C . ASN A 1 81 ? 0.805 4.781 1.930 1.00 76.50 81 ASN A C 1
ATOM 672 O O . ASN A 1 81 ? -0.380 5.105 1.910 1.00 76.50 81 ASN A O 1
ATOM 676 N N . ALA A 1 82 ? 1.725 5.385 1.190 1.00 68.12 82 ALA A N 1
ATOM 677 C CA . ALA A 1 82 ? 1.457 6.523 0.322 1.00 68.12 82 ALA A CA 1
ATOM 678 C C . ALA A 1 82 ? 1.769 6.155 -1.127 1.00 68.12 82 ALA A C 1
ATOM 680 O O . ALA A 1 82 ? 2.557 6.843 -1.769 1.00 68.12 82 ALA A O 1
ATOM 681 N N . GLY A 1 83 ? 1.214 5.020 -1.571 1.00 62.50 83 GLY A N 1
ATOM 682 C CA . GLY A 1 83 ? 1.215 4.651 -2.987 1.00 62.50 83 GLY A CA 1
ATOM 683 C C . GLY A 1 83 ? 0.902 5.826 -3.893 1.00 62.50 83 GLY A C 1
ATOM 684 O O . GLY A 1 83 ? 0.056 6.664 -3.489 1.00 62.50 83 GLY A O 1
#

Foldseek 3Di:
DVVVVVVVVVVVVVVVVVVVVCVVCVCVVQADEDDDDPPDDDDDPADWDWDWDQDPVRDTDIDIGGDDDPDPDDDDDDDDRHD

pLDDT: mean 91.84, std 7.39, range [62.5, 98.56]

Secondary structure (DSSP, 8-state):
-HHHHHHHHHHHHHHHHHHHHHHHHHHHHH----PPPTTPPP--SS-EEEEEEE-TTS-EEEEEEE--SS-SS-------TT-